Protein AF-A0A3D4AZ02-F1 (afdb_monomer_lite)

Radius of gyration: 16.47 Å; chains: 1; bounding box: 37×30×41 Å

Structure (mmCIF, N/CA/C/O backbone):
data_AF-A0A3D4AZ02-F1
#
_entry.id   AF-A0A3D4AZ02-F1
#
loop_
_atom_site.group_PDB
_atom_site.id
_atom_site.type_symbol
_atom_site.label_atom_id
_atom_site.label_alt_id
_atom_site.label_comp_id
_atom_site.label_asym_id
_atom_site.label_entity_id
_atom_site.label_seq_id
_atom_site.pdbx_PDB_ins_code
_atom_site.Cartn_x
_atom_site.Cartn_y
_atom_site.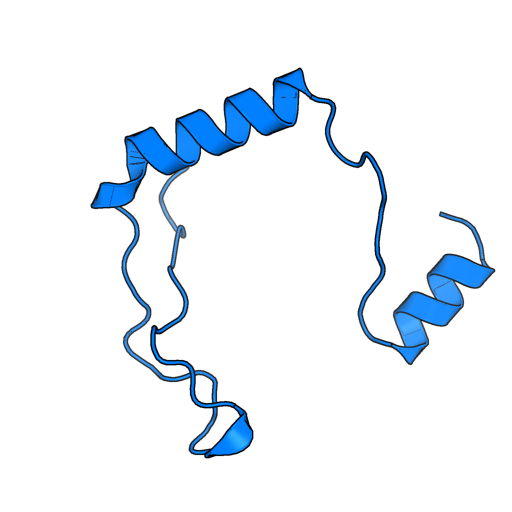Cartn_z
_atom_site.occupancy
_atom_site.B_iso_or_equiv
_atom_site.auth_seq_id
_atom_site.auth_comp_id
_atom_site.auth_asym_id
_atom_site.auth_atom_id
_atom_site.pdbx_PDB_model_num
ATOM 1 N N . MET A 1 1 ? -0.507 4.576 17.630 1.00 84.88 1 MET A N 1
ATOM 2 C CA . MET A 1 1 ? 0.831 3.978 17.665 1.00 84.88 1 MET A CA 1
ATOM 3 C C . MET A 1 1 ? 1.418 4.213 19.042 1.00 84.88 1 MET A C 1
ATOM 5 O O . MET A 1 1 ? 1.561 5.375 19.418 1.00 84.88 1 MET A O 1
ATOM 9 N N . ASP A 1 2 ? 1.659 3.153 19.801 1.00 93.31 2 ASP A N 1
ATOM 10 C CA . ASP A 1 2 ? 2.270 3.219 21.132 1.00 93.31 2 ASP A CA 1
ATOM 11 C C . ASP A 1 2 ? 3.810 3.128 21.082 1.00 93.31 2 ASP A C 1
ATOM 13 O O . ASP A 1 2 ? 4.409 3.010 20.012 1.00 93.31 2 ASP A O 1
ATOM 17 N N . GLU A 1 3 ? 4.470 3.241 22.237 1.00 96.75 3 GLU A N 1
ATOM 18 C CA . GLU A 1 3 ? 5.939 3.204 22.324 1.00 96.75 3 GLU A CA 1
ATOM 19 C C . GLU A 1 3 ? 6.537 1.840 21.949 1.00 96.75 3 GLU A C 1
ATOM 21 O O . GLU A 1 3 ? 7.644 1.782 21.417 1.00 96.75 3 GLU A O 1
ATOM 26 N N . SER A 1 4 ? 5.805 0.743 22.167 1.00 94.56 4 SER A N 1
ATOM 27 C CA . SER A 1 4 ? 6.265 -0.594 21.773 1.00 94.56 4 SER A CA 1
ATOM 28 C C . SER A 1 4 ? 6.213 -0.751 20.258 1.00 94.56 4 SER A C 1
ATOM 30 O O . SER A 1 4 ? 7.144 -1.268 19.650 1.00 94.56 4 SER A O 1
ATOM 32 N N . GLU A 1 5 ? 5.149 -0.259 19.632 1.00 94.31 5 GLU A N 1
ATOM 33 C CA . GLU A 1 5 ? 4.985 -0.231 18.182 1.00 94.31 5 GLU A CA 1
ATOM 34 C C . GLU A 1 5 ? 6.063 0.625 17.503 1.00 94.31 5 GLU A C 1
ATOM 36 O O . GLU A 1 5 ? 6.643 0.192 16.508 1.00 94.31 5 GLU A O 1
ATOM 41 N N . LYS A 1 6 ? 6.399 1.793 18.067 1.00 94.38 6 LYS A N 1
ATOM 42 C CA . LYS A 1 6 ? 7.518 2.620 17.580 1.00 94.38 6 LYS A CA 1
ATOM 43 C C . LYS A 1 6 ? 8.854 1.891 17.699 1.00 94.38 6 LYS A C 1
ATOM 45 O O . LYS A 1 6 ? 9.588 1.812 16.721 1.00 94.38 6 LYS A O 1
ATOM 50 N N . TYR A 1 7 ? 9.133 1.299 18.860 1.00 95.31 7 TYR A N 1
ATOM 51 C CA . TYR A 1 7 ? 10.354 0.524 19.069 1.00 95.31 7 TYR A CA 1
ATOM 52 C C . TYR A 1 7 ? 10.468 -0.649 18.082 1.00 95.31 7 TYR A C 1
ATOM 54 O O . TYR A 1 7 ? 11.519 -0.867 17.485 1.00 95.31 7 TYR A O 1
ATOM 62 N N . LEU A 1 8 ? 9.382 -1.394 17.857 1.00 94.75 8 LEU A N 1
ATOM 63 C CA . LEU A 1 8 ? 9.370 -2.491 16.887 1.00 94.75 8 LEU A CA 1
ATOM 64 C C . LEU A 1 8 ? 9.545 -1.996 15.450 1.00 94.75 8 LEU A C 1
ATOM 66 O O . LEU A 1 8 ? 10.197 -2.679 14.664 1.00 94.75 8 LEU A O 1
ATOM 70 N N . PHE A 1 9 ? 9.000 -0.828 15.103 1.00 96.00 9 PHE A N 1
ATOM 71 C CA . PHE A 1 9 ? 9.249 -0.204 13.806 1.00 96.00 9 PHE A CA 1
ATOM 72 C C . PHE A 1 9 ? 10.734 0.137 13.626 1.00 96.00 9 PHE A C 1
ATOM 74 O O . PHE A 1 9 ? 11.296 -0.196 12.584 1.00 96.00 9 PHE A O 1
ATOM 81 N N . ASP A 1 10 ? 11.384 0.704 14.645 1.00 96.81 10 ASP A N 1
ATOM 82 C CA . ASP A 1 10 ? 12.814 1.032 14.601 1.00 96.81 10 ASP A CA 1
ATOM 83 C C . ASP A 1 10 ? 13.690 -0.218 14.412 1.00 96.81 10 ASP A C 1
ATOM 85 O O . ASP A 1 10 ? 14.678 -0.183 13.678 1.00 96.81 10 ASP A O 1
ATOM 89 N N . ILE A 1 11 ? 13.322 -1.341 15.039 1.00 97.19 11 ILE A N 1
ATOM 90 C CA . ILE A 1 11 ? 14.086 -2.595 14.959 1.00 97.19 11 ILE A CA 1
ATOM 91 C C . ILE A 1 11 ? 13.804 -3.377 13.668 1.00 97.19 11 ILE A C 1
ATOM 93 O O . ILE A 1 11 ? 14.728 -3.927 13.069 1.00 97.19 11 ILE A O 1
ATOM 97 N N . HIS A 1 12 ? 12.547 -3.464 13.229 1.00 95.25 12 HIS A N 1
ATOM 98 C CA . HIS A 1 12 ? 12.171 -4.265 12.059 1.00 95.25 12 HIS A CA 1
ATOM 99 C C . HIS A 1 12 ? 12.242 -3.494 10.736 1.00 95.25 12 HIS A C 1
ATOM 101 O O . HIS A 1 12 ? 12.304 -4.114 9.674 1.00 95.25 12 HIS A O 1
ATOM 107 N N . GLY A 1 13 ? 12.182 -2.161 10.779 1.00 94.62 13 GLY A N 1
ATOM 108 C CA . GLY A 1 13 ? 12.055 -1.299 9.602 1.00 94.62 13 GLY A CA 1
ATOM 109 C C . GLY A 1 13 ? 10.654 -1.289 8.975 1.00 94.62 13 GLY A C 1
ATOM 110 O O . GLY A 1 13 ? 10.470 -0.714 7.903 1.00 94.62 13 GLY A O 1
ATOM 111 N N . TYR A 1 14 ? 9.665 -1.935 9.604 1.00 93.56 14 TYR A N 1
ATOM 112 C CA . TYR A 1 14 ? 8.264 -1.925 9.179 1.00 93.56 14 TYR A CA 1
ATOM 113 C C . TYR A 1 14 ? 7.315 -2.188 10.355 1.00 93.56 14 TYR A C 1
ATOM 115 O O . TYR A 1 14 ? 7.701 -2.743 11.382 1.00 93.56 14 TYR A O 1
ATOM 123 N N . ILE A 1 15 ? 6.046 -1.811 10.183 1.00 94.50 15 ILE A N 1
ATOM 124 C CA . ILE A 1 15 ? 4.960 -2.117 11.117 1.00 94.50 15 ILE A CA 1
ATOM 125 C C . ILE A 1 15 ? 3.662 -2.387 10.353 1.00 94.50 15 ILE A C 1
ATOM 127 O O . ILE A 1 15 ? 3.444 -1.858 9.264 1.00 94.50 15 ILE A O 1
ATOM 131 N N . VAL A 1 16 ? 2.792 -3.220 10.924 1.00 91.81 16 VAL A N 1
ATOM 132 C CA . VAL A 1 16 ? 1.467 -3.520 10.373 1.00 91.81 16 VAL A CA 1
ATOM 133 C C . VAL A 1 16 ? 0.412 -2.692 11.101 1.00 91.81 16 VAL A C 1
ATOM 135 O O . VAL A 1 16 ? 0.120 -2.949 12.266 1.00 91.81 16 VAL A O 1
ATOM 138 N N . ILE A 1 17 ? -0.207 -1.744 10.395 1.00 91.38 17 ILE A N 1
ATOM 139 C CA . ILE A 1 17 ? -1.343 -0.966 10.904 1.00 91.38 17 ILE A CA 1
ATOM 140 C C . ILE A 1 17 ? -2.635 -1.579 10.364 1.00 91.38 17 ILE A C 1
ATOM 142 O O . ILE A 1 17 ? -2.931 -1.506 9.171 1.00 91.38 17 ILE A O 1
ATOM 146 N N . LYS A 1 18 ? -3.412 -2.212 11.244 1.00 92.25 18 LYS A N 1
ATOM 147 C CA . LYS A 1 18 ? -4.695 -2.820 10.873 1.00 92.25 18 LYS A CA 1
ATOM 148 C C . LYS A 1 18 ? -5.764 -1.741 10.730 1.00 92.25 18 LYS A C 1
ATOM 150 O O . LYS A 1 18 ? -5.853 -0.861 11.577 1.00 92.25 18 LYS A O 1
ATOM 155 N N . GLY A 1 19 ? -6.589 -1.843 9.687 1.00 94.50 19 GLY A N 1
ATOM 156 C CA . GLY A 1 19 ? -7.698 -0.908 9.474 1.00 94.50 19 GLY A CA 1
ATOM 157 C C . GLY A 1 19 ? -7.244 0.535 9.245 1.00 94.50 19 GLY A C 1
ATOM 158 O O . GLY A 1 19 ? -7.952 1.454 9.631 1.00 94.50 19 GLY A O 1
ATOM 159 N N . ALA A 1 20 ? -6.061 0.734 8.649 1.00 94.94 20 ALA A N 1
ATOM 160 C CA . ALA A 1 20 ? -5.562 2.068 8.309 1.00 94.94 20 ALA A CA 1
ATOM 161 C C . ALA A 1 20 ? -6.486 2.815 7.328 1.00 94.94 20 ALA A C 1
ATOM 163 O O . ALA A 1 20 ? -6.496 4.041 7.316 1.00 94.94 20 ALA A O 1
ATOM 164 N N . LEU A 1 21 ? -7.249 2.064 6.528 1.00 97.06 21 LEU A N 1
ATOM 165 C CA . LEU A 1 21 ? -8.315 2.552 5.660 1.00 97.06 21 LEU A CA 1
ATOM 166 C C . LEU A 1 21 ? -9.635 1.895 6.074 1.00 97.06 21 LEU A C 1
ATOM 168 O O . LEU A 1 21 ? -9.660 0.702 6.405 1.00 97.06 21 LEU A O 1
ATOM 172 N N . SER A 1 22 ? -10.728 2.652 6.001 1.00 97.88 22 SER A N 1
ATOM 173 C CA . SER A 1 22 ? -12.085 2.099 6.011 1.00 97.88 22 SER A CA 1
ATOM 174 C C . SER A 1 22 ? -12.335 1.209 4.786 1.00 97.88 22 SER A C 1
ATOM 176 O O . SER A 1 22 ? -11.580 1.221 3.808 1.00 97.88 22 SER A O 1
ATOM 178 N N . ALA A 1 23 ? -13.413 0.422 4.821 1.00 97.94 23 ALA A N 1
ATOM 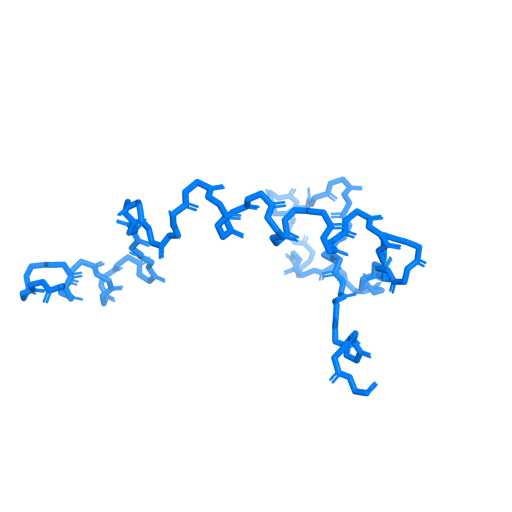179 C CA . ALA A 1 23 ? -13.788 -0.425 3.691 1.00 97.94 23 ALA A CA 1
ATOM 180 C C . ALA A 1 23 ? -14.119 0.411 2.441 1.00 97.94 23 ALA A C 1
ATOM 182 O O . ALA A 1 23 ? -13.778 0.028 1.319 1.00 97.94 23 ALA A O 1
ATOM 183 N N . GLU A 1 24 ? -14.748 1.568 2.637 1.00 98.25 24 GLU A N 1
ATOM 184 C CA . GLU A 1 24 ? -15.109 2.513 1.589 1.00 98.25 24 GLU A CA 1
ATOM 185 C C . GLU A 1 24 ? -13.867 3.152 0.959 1.00 98.25 24 GLU A C 1
ATOM 187 O O . GLU A 1 24 ? -13.741 3.155 -0.267 1.00 98.25 24 GLU A O 1
ATOM 192 N N . GLU A 1 25 ? -12.923 3.630 1.775 1.00 97.88 25 GLU A N 1
ATOM 193 C CA . GLU A 1 25 ? -11.661 4.214 1.297 1.00 97.88 25 GLU A CA 1
ATOM 194 C C . GLU A 1 25 ? -10.811 3.186 0.550 1.00 97.88 25 GLU A C 1
ATOM 196 O O . GLU A 1 25 ? -10.290 3.482 -0.526 1.00 97.88 25 GLU A O 1
ATOM 201 N N . LEU A 1 26 ? -10.717 1.957 1.067 1.00 96.81 26 LEU A N 1
ATOM 202 C CA . LEU A 1 26 ? -10.006 0.869 0.398 1.00 96.81 26 LEU A CA 1
ATOM 203 C C . LEU A 1 26 ? -10.637 0.538 -0.963 1.00 96.81 26 LEU A C 1
ATOM 205 O O . LEU A 1 26 ? -9.930 0.364 -1.955 1.00 96.81 26 LEU A O 1
ATOM 209 N N . SER A 1 27 ? -11.970 0.480 -1.029 1.00 97.50 27 SER A N 1
ATOM 210 C CA . SER A 1 27 ? -12.707 0.243 -2.275 1.00 97.50 27 SER A CA 1
ATOM 211 C C . SER A 1 27 ? -12.478 1.360 -3.295 1.00 97.50 27 SER A C 1
ATOM 213 O O . SER A 1 27 ? -12.239 1.084 -4.472 1.00 97.50 27 SER A O 1
ATOM 215 N N . ALA A 1 28 ? -12.506 2.621 -2.856 1.00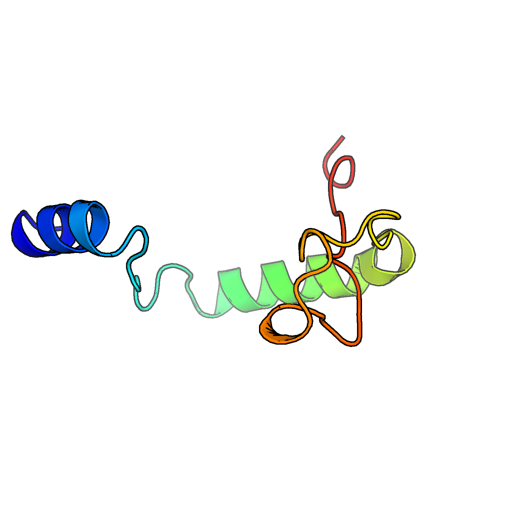 96.69 28 ALA A N 1
ATOM 216 C CA . ALA A 1 28 ? -12.240 3.771 -3.713 1.00 96.69 28 ALA A CA 1
ATOM 217 C C . ALA A 1 28 ? -10.797 3.771 -4.246 1.00 96.69 28 ALA A C 1
ATOM 219 O O . ALA A 1 28 ? -10.594 3.976 -5.442 1.00 96.69 28 ALA A O 1
ATOM 220 N N . ALA A 1 29 ? -9.813 3.477 -3.391 1.00 93.56 29 ALA A N 1
ATOM 221 C CA . ALA A 1 29 ? -8.407 3.396 -3.778 1.00 93.56 29 ALA A CA 1
ATOM 222 C C . ALA A 1 29 ? -8.159 2.295 -4.822 1.00 93.56 29 ALA A C 1
ATOM 224 O O . ALA A 1 29 ? -7.518 2.551 -5.842 1.00 93.56 29 ALA A O 1
ATOM 225 N N . ASN A 1 30 ? -8.728 1.102 -4.618 1.00 94.62 30 ASN A N 1
ATOM 226 C CA . ASN A 1 30 ? -8.612 0.002 -5.578 1.00 94.62 30 ASN A CA 1
ATOM 227 C C . ASN A 1 30 ? -9.226 0.372 -6.937 1.00 94.62 30 ASN A C 1
ATOM 229 O O . ASN A 1 30 ? -8.587 0.185 -7.966 1.00 94.62 30 ASN A O 1
ATOM 233 N N . LYS A 1 31 ? -10.421 0.981 -6.950 1.00 95.62 31 LYS A N 1
ATOM 234 C CA . LYS A 1 31 ? -11.062 1.436 -8.197 1.00 95.62 31 LYS A CA 1
ATOM 235 C C . LYS A 1 31 ? -10.222 2.468 -8.945 1.00 95.62 31 LYS A C 1
ATOM 237 O O . LYS A 1 31 ? -10.154 2.413 -10.169 1.00 95.62 31 LYS A O 1
ATOM 242 N N . ALA A 1 32 ? -9.603 3.404 -8.226 1.00 91.06 32 ALA A N 1
ATOM 243 C CA . A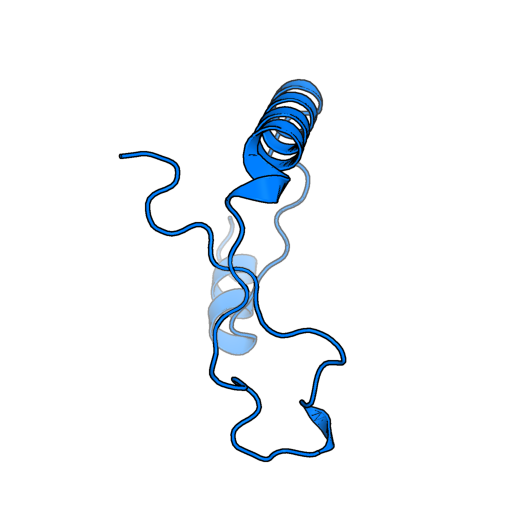LA A 1 32 ? -8.718 4.392 -8.833 1.00 91.06 32 ALA A CA 1
ATOM 244 C C . ALA A 1 32 ? -7.487 3.722 -9.464 1.00 91.06 32 ALA A C 1
ATOM 246 O O . ALA A 1 32 ? -7.143 4.025 -10.603 1.00 91.06 32 ALA A O 1
ATOM 247 N N . MET A 1 33 ? -6.865 2.764 -8.769 1.00 88.94 33 MET A N 1
ATOM 248 C CA . MET A 1 33 ? -5.747 1.994 -9.321 1.00 88.94 33 MET A CA 1
ATOM 249 C C . MET A 1 33 ? -6.137 1.206 -10.574 1.00 88.94 33 MET A C 1
ATOM 251 O O . MET A 1 33 ? -5.415 1.256 -11.567 1.00 88.94 33 MET A O 1
ATOM 255 N N . ASP A 1 34 ? -7.275 0.511 -10.549 1.00 92.31 34 ASP A N 1
ATOM 256 C CA . ASP A 1 34 ? -7.751 -0.276 -11.689 1.00 92.31 34 ASP A CA 1
ATOM 257 C C . ASP A 1 34 ? -8.023 0.614 -12.910 1.00 92.31 34 ASP A C 1
ATOM 259 O O . ASP A 1 34 ? -7.636 0.272 -14.031 1.00 92.31 34 ASP A O 1
ATOM 263 N N . HIS A 1 35 ? -8.639 1.782 -12.691 1.00 91.88 35 HIS A N 1
ATOM 264 C CA . HIS A 1 35 ? -8.958 2.745 -13.747 1.00 91.88 35 HIS A CA 1
ATOM 265 C C . HIS A 1 35 ? -7.716 3.285 -14.468 1.00 91.88 35 HIS A C 1
ATOM 267 O O . HIS A 1 35 ? -7.787 3.553 -15.663 1.00 91.88 35 HIS A O 1
ATOM 273 N N . HIS A 1 36 ? -6.595 3.412 -13.757 1.00 89.44 36 HIS A N 1
ATOM 274 C CA . HIS A 1 36 ? -5.330 3.926 -14.288 1.00 89.44 36 HIS A CA 1
ATOM 275 C C . HIS A 1 36 ? -4.271 2.834 -14.492 1.00 89.44 36 HIS A C 1
ATOM 277 O O . HIS A 1 36 ? -3.076 3.124 -14.587 1.00 89.44 36 HIS A O 1
ATOM 283 N N . SER A 1 37 ? -4.682 1.566 -14.522 1.00 88.69 37 SER A N 1
ATOM 284 C CA . SER A 1 37 ? -3.764 0.427 -14.623 1.00 88.69 37 SER A CA 1
ATOM 285 C C . SER A 1 37 ? -2.906 0.452 -15.894 1.00 88.69 37 SER A C 1
ATOM 287 O O . SER A 1 37 ? -1.761 0.003 -15.873 1.00 88.69 37 SER A O 1
ATOM 289 N N . ASP A 1 38 ? -3.418 1.041 -16.974 1.00 89.56 38 ASP A N 1
ATOM 290 C CA . ASP A 1 38 ? -2.728 1.270 -18.245 1.00 89.56 38 ASP A CA 1
ATOM 291 C C . ASP A 1 38 ? -1.570 2.278 -18.145 1.00 89.56 38 ASP A C 1
ATOM 293 O O . ASP A 1 38 ? -0.658 2.261 -18.971 1.00 89.56 38 ASP A O 1
ATOM 297 N N . GLN A 1 39 ? -1.571 3.123 -17.114 1.00 88.38 39 GLN A N 1
ATOM 298 C CA . GLN A 1 39 ? -0.546 4.140 -16.862 1.00 88.38 39 GLN A CA 1
ATOM 299 C C . GLN A 1 39 ? 0.572 3.630 -15.939 1.00 88.38 39 GLN A C 1
ATOM 301 O O . GLN A 1 39 ? 1.599 4.294 -15.772 1.00 88.38 39 GLN A O 1
ATOM 306 N N . ILE A 1 40 ? 0.409 2.437 -15.353 1.00 86.75 40 ILE A N 1
ATOM 307 C CA . ILE A 1 40 ? 1.404 1.828 -14.469 1.00 86.75 40 ILE A CA 1
ATOM 308 C C . ILE A 1 40 ? 2.556 1.282 -15.316 1.00 86.75 40 ILE A C 1
ATOM 310 O O . ILE A 1 40 ? 2.468 0.228 -15.945 1.00 86.75 40 ILE A O 1
ATOM 314 N N . SER A 1 41 ? 3.684 1.988 -15.288 1.00 85.12 41 SER A N 1
ATOM 315 C CA . SER A 1 41 ? 4.913 1.553 -15.955 1.00 85.12 41 SER A CA 1
ATOM 316 C C . SER A 1 41 ? 5.765 0.697 -15.022 1.00 85.12 41 SER A C 1
ATOM 318 O O . SER A 1 41 ? 5.961 1.024 -13.853 1.00 85.12 41 SER A O 1
ATOM 320 N N . VAL A 1 42 ? 6.301 -0.419 -15.516 1.00 83.94 42 VAL A N 1
ATOM 321 C CA . VAL A 1 42 ? 7.256 -1.224 -14.743 1.00 83.94 42 VAL A CA 1
ATOM 322 C C . VAL A 1 42 ? 8.615 -0.535 -14.774 1.00 83.94 42 VAL A C 1
ATOM 324 O O . VAL A 1 42 ? 9.116 -0.210 -15.848 1.00 83.94 42 VAL A O 1
ATOM 327 N N . MET A 1 43 ? 9.230 -0.332 -13.607 1.00 76.88 43 MET A N 1
ATOM 328 C CA . MET A 1 43 ? 10.580 0.221 -13.538 1.00 76.88 43 MET A CA 1
ATOM 329 C C . MET A 1 43 ? 11.580 -0.677 -14.272 1.00 76.88 43 MET A C 1
ATOM 331 O O . MET A 1 43 ? 11.631 -1.889 -14.064 1.00 76.88 43 MET A O 1
ATOM 335 N N . ASN A 1 44 ? 12.395 -0.047 -15.114 1.00 70.44 44 ASN A N 1
ATOM 336 C CA . ASN A 1 44 ? 13.296 -0.698 -16.066 1.00 70.44 44 ASN A CA 1
ATOM 337 C C . ASN A 1 44 ? 14.435 -1.467 -15.367 1.00 70.44 44 ASN A C 1
ATOM 339 O O . ASN A 1 44 ? 15.083 -2.321 -15.966 1.00 70.44 44 ASN A O 1
ATOM 343 N N . ASN A 1 45 ? 14.710 -1.131 -14.108 1.00 73.25 45 ASN A N 1
ATOM 344 C CA . ASN A 1 45 ? 15.802 -1.651 -13.305 1.00 73.25 45 ASN A CA 1
ATOM 345 C C . ASN A 1 45 ? 15.294 -2.592 -12.206 1.00 73.25 45 ASN A C 1
ATOM 347 O O . ASN A 1 45 ? 14.426 -2.250 -11.402 1.00 73.25 45 ASN A O 1
ATOM 351 N N . SER A 1 46 ? 15.899 -3.780 -12.136 1.00 76.88 46 SER A N 1
ATOM 352 C CA . SER A 1 46 ? 15.680 -4.696 -11.020 1.00 76.88 46 SER A CA 1
ATOM 353 C C . SER A 1 46 ? 16.214 -4.080 -9.728 1.00 76.88 46 SER A C 1
ATOM 355 O O . SER A 1 46 ? 17.391 -3.733 -9.632 1.00 76.88 46 SER A O 1
ATOM 357 N N . LEU A 1 47 ? 15.355 -3.990 -8.712 1.00 81.25 47 LEU A N 1
ATOM 358 C CA . LEU A 1 47 ? 15.741 -3.552 -7.367 1.00 81.25 47 LEU A CA 1
ATOM 359 C C . LEU A 1 47 ? 16.475 -4.649 -6.581 1.00 81.25 47 LEU A C 1
ATOM 361 O O . LEU A 1 47 ? 16.948 -4.401 -5.477 1.00 81.25 47 LEU A O 1
ATOM 365 N N . ALA A 1 48 ? 16.597 -5.853 -7.147 1.00 85.06 48 ALA A N 1
ATOM 366 C CA . ALA A 1 48 ? 17.252 -6.985 -6.502 1.00 85.06 48 ALA A CA 1
ATOM 367 C C . ALA A 1 48 ? 18.782 -6.843 -6.432 1.00 85.06 48 ALA A C 1
ATOM 369 O O . ALA A 1 48 ? 19.426 -7.663 -5.789 1.00 85.06 48 ALA A O 1
ATOM 370 N N . ASN A 1 49 ? 19.379 -5.852 -7.109 1.00 84.69 49 ASN A N 1
ATOM 371 C CA . ASN A 1 49 ? 20.834 -5.662 -7.187 1.00 84.69 49 ASN A CA 1
ATOM 372 C C . ASN A 1 49 ? 21.589 -6.966 -7.534 1.00 84.69 49 ASN A C 1
ATOM 374 O O . ASN A 1 49 ? 22.530 -7.367 -6.855 1.00 84.69 49 ASN A O 1
ATOM 378 N N . SER A 1 50 ? 21.120 -7.670 -8.569 1.00 84.44 50 SER A N 1
ATOM 379 C CA . SER A 1 50 ? 21.623 -8.990 -8.999 1.00 84.44 50 SER A CA 1
ATOM 380 C C . SER A 1 50 ? 21.476 -10.133 -7.981 1.00 84.44 50 SER A C 1
ATOM 382 O O . SER A 1 50 ? 21.954 -11.234 -8.246 1.00 84.44 50 SER A O 1
ATOM 384 N N . SER A 1 51 ? 20.796 -9.924 -6.847 1.00 87.69 51 SER A N 1
ATOM 385 C CA . SER A 1 51 ? 20.490 -10.986 -5.888 1.00 87.69 51 SER A CA 1
ATOM 386 C C . SER A 1 51 ? 19.499 -11.990 -6.489 1.00 87.69 51 SER A C 1
ATOM 388 O O . SER A 1 51 ? 18.363 -11.611 -6.796 1.00 87.69 51 SER A O 1
ATOM 390 N N . PRO A 1 52 ? 19.864 -13.280 -6.603 1.00 86.75 52 PRO A N 1
ATOM 391 C CA . PRO A 1 52 ? 18.956 -14.302 -7.117 1.00 86.75 52 PRO A CA 1
ATOM 392 C C . PRO A 1 52 ? 17.752 -14.540 -6.199 1.00 86.75 52 PRO A C 1
ATOM 394 O O . PRO A 1 52 ? 16.674 -14.879 -6.677 1.00 86.75 52 PRO A O 1
ATOM 397 N N . THR A 1 53 ? 17.915 -14.346 -4.885 1.00 90.62 53 THR A N 1
ATOM 398 C CA . THR A 1 53 ? 16.852 -14.564 -3.886 1.00 90.62 53 THR A CA 1
ATOM 399 C C . THR A 1 53 ? 15.822 -13.441 -3.858 1.00 90.62 53 THR A C 1
ATOM 401 O O . THR A 1 53 ? 14.691 -13.666 -3.439 1.00 90.62 53 THR A O 1
ATOM 404 N N . LEU A 1 54 ? 16.199 -12.240 -4.306 1.00 85.00 54 LEU A N 1
ATOM 405 C CA . LEU A 1 54 ? 15.321 -11.067 -4.352 1.00 85.00 54 LEU A CA 1
ATOM 406 C C . LEU A 1 54 ? 14.761 -10.811 -5.760 1.00 85.00 54 LEU A C 1
ATOM 408 O O . LEU A 1 54 ? 14.065 -9.819 -5.975 1.00 85.00 54 LEU A O 1
ATOM 412 N N . PHE A 1 55 ? 15.070 -11.677 -6.730 1.00 83.31 55 PHE A N 1
ATOM 413 C CA . PHE A 1 55 ? 14.631 -11.508 -8.109 1.00 83.31 55 PHE A CA 1
ATOM 414 C C . PHE A 1 55 ? 13.134 -11.832 -8.243 1.00 83.31 55 PHE A C 1
ATOM 416 O O . PHE A 1 55 ? 12.714 -12.987 -8.170 1.00 83.31 55 PHE A O 1
ATOM 423 N N . GLY A 1 56 ? 12.315 -10.798 -8.437 1.00 80.06 56 GLY A N 1
ATOM 424 C CA . GLY A 1 56 ? 10.887 -10.943 -8.717 1.00 80.06 56 GLY A CA 1
ATOM 425 C C . GLY A 1 56 ? 10.615 -11.327 -10.175 1.00 80.06 56 GLY A C 1
ATOM 426 O O . GLY A 1 56 ? 11.368 -10.959 -11.073 1.00 80.06 56 GLY A O 1
ATOM 427 N N . LYS A 1 57 ? 9.501 -12.029 -10.429 1.00 80.31 57 LYS A N 1
ATOM 428 C CA . LYS A 1 57 ? 9.021 -12.309 -11.802 1.00 80.31 57 LYS A CA 1
ATOM 429 C C . LYS A 1 57 ? 8.595 -11.041 -12.550 1.00 80.31 57 LYS A C 1
ATOM 431 O O . LYS A 1 57 ? 8.652 -11.007 -13.774 1.00 80.31 57 LYS A O 1
ATOM 436 N N . THR A 1 58 ? 8.188 -10.016 -11.807 1.00 79.38 58 THR A N 1
ATOM 437 C CA . THR A 1 58 ? 7.726 -8.729 -12.327 1.00 79.38 58 THR A CA 1
ATOM 438 C C . THR A 1 58 ? 8.493 -7.619 -11.615 1.00 79.38 58 THR A C 1
ATOM 440 O O . THR A 1 58 ? 8.716 -7.705 -10.406 1.00 79.38 58 THR A O 1
ATOM 443 N N . GLY A 1 59 ? 8.915 -6.589 -12.353 1.00 80.12 59 GLY A N 1
ATOM 444 C CA . GLY A 1 59 ? 9.529 -5.400 -11.760 1.00 80.12 59 GLY A CA 1
ATOM 445 C C . GLY A 1 59 ? 8.527 -4.583 -10.936 1.00 80.12 59 GLY A C 1
ATOM 446 O O . GLY A 1 59 ? 7.318 -4.813 -10.988 1.00 80.12 59 GLY A O 1
ATOM 447 N N . ARG A 1 60 ? 9.023 -3.603 -10.174 1.00 84.00 60 ARG A N 1
ATOM 448 C CA . ARG A 1 60 ? 8.161 -2.716 -9.382 1.00 84.00 60 ARG A CA 1
ATOM 449 C C . ARG A 1 60 ? 7.375 -1.785 -10.309 1.00 84.00 60 ARG A C 1
ATOM 451 O O . ARG A 1 60 ? 7.986 -1.031 -11.064 1.00 84.00 60 ARG A O 1
ATOM 458 N N . GLY A 1 61 ? 6.046 -1.807 -10.217 1.00 85.19 61 GLY A N 1
ATOM 459 C CA . GLY A 1 61 ? 5.184 -0.824 -10.875 1.00 85.19 61 GLY A CA 1
ATOM 460 C C . GLY A 1 61 ? 5.421 0.579 -10.312 1.00 85.19 61 GLY A C 1
ATOM 461 O O . GLY A 1 61 ? 5.532 0.761 -9.098 1.00 85.19 61 GLY A O 1
ATOM 462 N N . ASN A 1 62 ? 5.538 1.562 -11.193 1.00 83.06 62 ASN A N 1
ATOM 463 C CA . ASN A 1 62 ? 5.688 2.967 -10.866 1.00 83.06 62 ASN A CA 1
ATOM 464 C C . ASN A 1 62 ? 4.375 3.700 -11.143 1.00 83.06 62 ASN 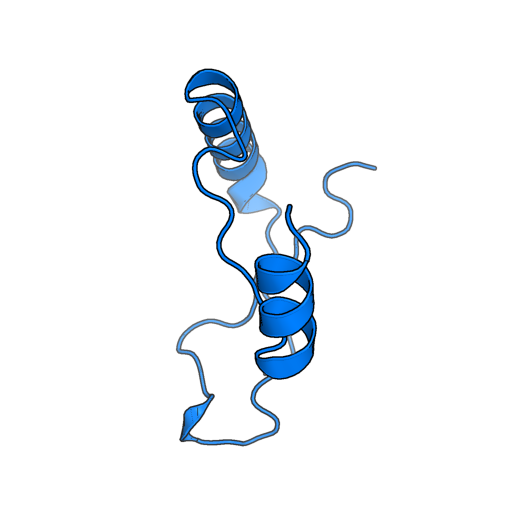A C 1
ATOM 466 O O . ASN A 1 62 ? 3.857 3.644 -12.256 1.00 83.06 62 ASN A O 1
ATOM 470 N N . MET A 1 63 ? 3.891 4.415 -10.129 1.00 80.50 63 MET A N 1
ATOM 471 C CA . MET A 1 63 ? 2.716 5.290 -10.201 1.00 80.50 63 MET A CA 1
ATOM 472 C C . MET A 1 63 ? 3.091 6.778 -10.076 1.00 80.50 63 MET A C 1
ATOM 474 O O . MET A 1 63 ? 2.227 7.641 -9.930 1.00 80.50 63 MET A O 1
ATOM 478 N N . GLY A 1 64 ? 4.391 7.105 -10.093 1.00 72.12 64 GLY A N 1
ATOM 479 C CA . GLY A 1 64 ? 4.857 8.490 -10.106 1.00 72.12 64 GLY A CA 1
ATOM 480 C C . GLY A 1 64 ? 4.312 9.224 -11.333 1.00 72.12 64 GLY A C 1
ATOM 481 O O . GLY A 1 64 ? 4.460 8.724 -12.444 1.00 72.12 64 GLY A O 1
ATOM 482 N N . ASN A 1 65 ? 3.714 10.401 -11.109 1.00 65.19 65 ASN A N 1
ATOM 483 C CA . ASN A 1 65 ? 2.991 11.245 -12.081 1.00 65.19 65 ASN A CA 1
ATOM 484 C C . ASN A 1 65 ? 1.515 10.880 -12.351 1.00 65.19 65 ASN A C 1
ATOM 486 O O . ASN A 1 65 ? 0.903 11.481 -13.222 1.00 65.19 65 ASN A O 1
ATOM 490 N N . MET A 1 66 ? 0.903 9.958 -11.598 1.00 65.69 66 MET A N 1
ATOM 491 C CA . MET A 1 66 ? -0.539 9.661 -11.737 1.00 65.69 66 MET A CA 1
ATOM 492 C C . MET A 1 66 ? -1.468 10.678 -11.046 1.00 65.69 66 MET A C 1
ATOM 494 O O . MET A 1 66 ? -2.680 10.610 -11.212 1.00 65.69 66 MET A O 1
ATOM 498 N N . LEU A 1 67 ? -0.916 11.600 -10.249 1.00 56.81 67 LEU A N 1
ATOM 499 C CA . LEU A 1 67 ? -1.666 12.618 -9.491 1.00 56.81 67 LEU A CA 1
ATOM 500 C C . LEU A 1 67 ? -1.312 14.062 -9.899 1.00 56.81 67 LEU A C 1
ATOM 502 O O . LEU A 1 67 ? -1.642 14.991 -9.163 1.00 56.81 67 LEU A O 1
ATOM 506 N N . THR A 1 68 ? -0.581 14.249 -11.003 1.00 53.50 68 THR A N 1
ATOM 507 C CA . THR A 1 68 ? -0.190 15.573 -11.527 1.00 53.50 68 THR A CA 1
ATOM 508 C C . THR A 1 68 ? -1.163 16.086 -12.568 1.00 53.50 68 THR A C 1
ATOM 510 O O . THR A 1 68 ? -1.558 15.262 -13.421 1.00 53.50 68 THR A O 1
#

pLDDT: mean 87.55, std 9.76, range [53.5, 98.25]

Fo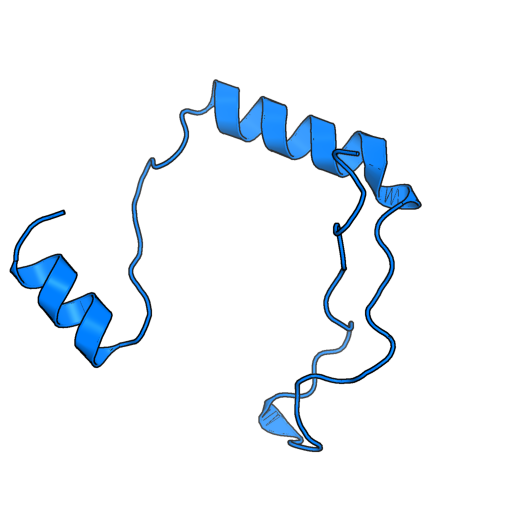ldseek 3Di:
DDPVQVVVCVVVVDGDDPCPDDPVRVVVVVVLCVVCVVVWDFDPDAPCVPPPVSDDPGGDTDPPPVVD

Sequence (68 aa):
MDESEKYLFDIHGYIVIKGALSAEELSAANKAMDHHSDQISVMNNSLANSSPTLFGKTGRGNMGNMLT

Secondary structure (DSSP, 8-state):
--HHHHHHHHHHS----TTSS-HHHHHHHHHHHHHTGGG-EEPSS-TTTT-GGG--SSPPEE-TTTT-